Protein AF-A0A7Y6PKK1-F1 (afdb_monomer_lite)

pLDDT: mean 84.37, std 12.76, range [39.06, 96.5]

Secondary structure (DSSP, 8-state):
-------HHHHHHHHHHHHHHHHHHHHHHHH-GGGHHHHHHHHHHHHHHHHHHHHHHHHHHHHHTTTS-HHHHHHHHHHHHHHHHHHHHHHTT-GGGHHHHHHHHHHHHHHHHHHHHHTTT---------

Radius of gyration: 17.67 Å; chains: 1; bounding box: 36×36×65 Å

Foldseek 3Di:
DPPPPDALLQLLLVLLLVLQLVLLQVVLVVVDDPCSVVSSCVSNVVRSVLSSVLRSVLSVLLLVCQVPDPVVNLCVSLVSLLVSLCVVCVVVVNNVCSVVSSVSSSVSSVVSNVVSNVVVPPDDPPPPDD

Sequence (130 aa):
MRASAMDPVDIGGLLGALNMLVIAVGIGATYGGSKMAVSAAAVAAIGILPGIMAGAFVGALADALRRKPVWLRVTVLFGSALLLVLGLAAIGDMFEFAALSSIPTFVAVLALERWTRERDEVIVPLARVR

Structure (mmCIF, N/CA/C/O backbone):
data_AF-A0A7Y6PKK1-F1
#
_entry.id   AF-A0A7Y6PKK1-F1
#
loop_
_atom_site.group_PDB
_atom_site.id
_atom_site.type_symbol
_atom_site.label_atom_id
_atom_site.label_alt_id
_atom_site.label_comp_id
_atom_site.label_asym_id
_atom_site.label_entity_id
_atom_site.label_seq_id
_atom_site.pdbx_PDB_ins_code
_atom_site.Cartn_x
_atom_site.Cartn_y
_atom_site.Cartn_z
_atom_site.occupancy
_atom_site.B_iso_or_equiv
_atom_site.auth_seq_id
_atom_site.auth_comp_id
_atom_site.auth_asym_id
_atom_site.auth_atom_id
_atom_site.pdbx_PDB_model_num
ATOM 1 N N . MET A 1 1 ? -9.658 26.221 11.991 1.00 39.06 1 MET A N 1
ATOM 2 C CA . MET A 1 1 ? -10.253 25.254 11.043 1.00 39.06 1 MET A CA 1
ATOM 3 C C . MET A 1 1 ? -9.879 23.861 11.518 1.00 39.06 1 MET A C 1
ATOM 5 O O . MET A 1 1 ? -8.697 23.551 11.533 1.00 39.06 1 MET A O 1
ATOM 9 N N . ARG A 1 2 ? -10.836 23.059 12.008 1.00 39.69 2 ARG A N 1
ATOM 10 C CA . ARG A 1 2 ? -10.583 21.628 12.238 1.00 39.69 2 ARG A CA 1
ATOM 11 C C . ARG A 1 2 ? -10.392 21.025 10.852 1.00 39.69 2 ARG A C 1
ATOM 13 O O . ARG A 1 2 ? -11.324 21.105 10.059 1.00 39.69 2 ARG A O 1
ATOM 20 N N . ALA A 1 3 ? -9.196 20.532 10.534 1.00 44.16 3 ALA A N 1
ATOM 21 C CA . ALA A 1 3 ? -9.005 19.752 9.321 1.00 44.16 3 ALA A CA 1
ATOM 22 C C . ALA A 1 3 ? -10.075 18.655 9.336 1.00 44.16 3 ALA A C 1
ATOM 24 O O . ALA A 1 3 ? -10.174 17.917 10.319 1.00 44.16 3 ALA A O 1
ATOM 25 N N . SER A 1 4 ? -10.943 18.638 8.324 1.00 57.69 4 SER A N 1
ATOM 26 C CA . SER A 1 4 ? -11.911 17.565 8.129 1.00 57.69 4 SER A CA 1
ATOM 27 C C . SER A 1 4 ? -11.130 16.264 8.179 1.00 57.69 4 SER A C 1
ATOM 29 O O . SER A 1 4 ? -10.201 16.057 7.398 1.00 57.69 4 SER A O 1
ATOM 31 N N . ALA A 1 5 ? -11.415 15.460 9.193 1.00 73.12 5 ALA A N 1
ATOM 32 C CA . ALA A 1 5 ? -10.685 14.247 9.471 1.00 73.12 5 ALA A CA 1
ATOM 33 C C . ALA A 1 5 ? -10.881 13.313 8.262 1.00 73.12 5 ALA A C 1
ATOM 35 O O . ALA A 1 5 ? -11.948 12.736 8.139 1.00 73.12 5 ALA A O 1
ATOM 36 N N . MET A 1 6 ? -9.885 13.199 7.367 1.00 82.12 6 MET A N 1
ATOM 37 C CA . MET A 1 6 ? -9.971 12.363 6.148 1.00 82.12 6 MET A CA 1
ATOM 38 C C . MET A 1 6 ? -10.422 10.943 6.490 1.00 82.12 6 MET A C 1
ATOM 40 O O . MET A 1 6 ? -10.013 10.445 7.541 1.00 82.12 6 MET A O 1
ATOM 44 N N . ASP A 1 7 ? -11.223 10.289 5.656 1.00 90.62 7 ASP A N 1
ATOM 45 C CA . ASP A 1 7 ? -11.704 8.940 5.959 1.00 90.62 7 ASP A CA 1
ATOM 46 C C . ASP A 1 7 ? -10.601 7.881 5.745 1.00 90.62 7 ASP A C 1
ATOM 48 O O . ASP A 1 7 ? -9.659 8.106 4.977 1.00 90.62 7 ASP A O 1
ATOM 52 N N . PRO A 1 8 ? -10.665 6.707 6.410 1.00 88.25 8 PRO A N 1
ATOM 53 C CA . PRO A 1 8 ? -9.681 5.635 6.219 1.00 88.25 8 PRO A CA 1
ATOM 54 C C . PRO A 1 8 ? -9.543 5.182 4.762 1.00 88.25 8 PRO A C 1
ATOM 56 O O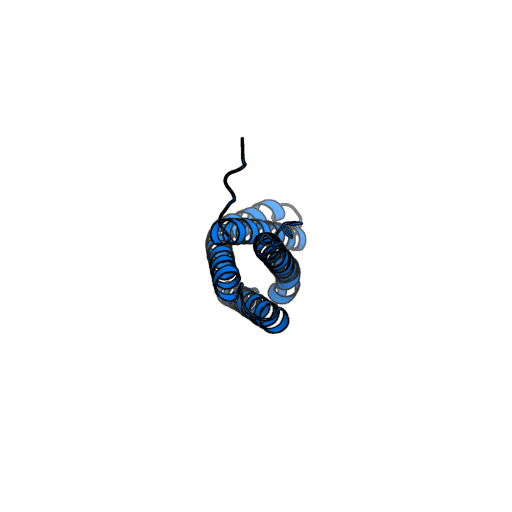 . PRO A 1 8 ? -8.455 4.799 4.334 1.00 88.25 8 PRO A O 1
ATOM 59 N N . VAL A 1 9 ? -10.633 5.257 3.996 1.00 92.38 9 VAL A N 1
ATOM 60 C CA . VAL A 1 9 ? -10.658 4.957 2.559 1.00 92.38 9 VAL A CA 1
ATOM 61 C C . VAL A 1 9 ? -9.868 6.001 1.771 1.00 92.38 9 VAL A C 1
ATOM 63 O O . VAL A 1 9 ? -9.045 5.625 0.940 1.00 92.38 9 VAL A O 1
ATOM 66 N N . ASP A 1 10 ? -10.048 7.290 2.073 1.00 92.38 10 ASP A N 1
ATOM 67 C CA . ASP A 1 10 ? -9.332 8.384 1.404 1.00 92.38 10 ASP A CA 1
ATOM 68 C C . ASP A 1 10 ? -7.829 8.302 1.667 1.00 92.38 10 ASP A C 1
ATOM 70 O O . ASP A 1 10 ? -7.016 8.437 0.751 1.00 92.38 10 ASP A O 1
ATOM 74 N N . ILE A 1 11 ? -7.446 8.025 2.916 1.00 92.31 11 ILE A N 1
ATOM 75 C CA . ILE A 1 11 ? -6.037 7.830 3.274 1.00 92.31 11 ILE A CA 1
ATOM 76 C C . ILE A 1 11 ? -5.474 6.576 2.639 1.00 92.31 11 ILE A C 1
ATOM 78 O O . ILE A 1 11 ? -4.353 6.613 2.136 1.00 92.31 11 ILE A O 1
ATOM 82 N N . GLY A 1 12 ? -6.241 5.488 2.627 1.00 91.12 12 GLY A N 1
ATOM 83 C CA . GLY A 1 12 ? -5.876 4.288 1.895 1.00 91.12 12 GLY A CA 1
ATOM 84 C C . GLY A 1 12 ? -5.579 4.612 0.432 1.00 91.12 12 GLY A C 1
ATOM 85 O O . GLY A 1 12 ? -4.508 4.271 -0.066 1.00 91.12 12 GLY A O 1
ATOM 86 N N . GLY A 1 13 ? -6.476 5.337 -0.238 1.00 91.31 13 GLY A N 1
ATOM 87 C CA . GLY A 1 13 ? -6.307 5.761 -1.627 1.00 91.31 13 GLY A CA 1
ATOM 88 C C . GLY A 1 13 ? -5.075 6.643 -1.840 1.00 91.31 13 GLY A C 1
ATOM 89 O O . GLY A 1 13 ? -4.301 6.403 -2.768 1.00 91.31 13 GLY A O 1
ATOM 90 N N . LEU A 1 14 ? -4.840 7.612 -0.950 1.00 93.19 14 LEU A N 1
ATOM 91 C CA . LEU A 1 14 ? -3.660 8.478 -0.990 1.00 93.19 14 LEU A CA 1
ATOM 92 C C . LEU A 1 14 ? -2.360 7.680 -0.822 1.00 93.19 14 LEU A C 1
ATOM 94 O O . LEU A 1 14 ? -1.419 7.861 -1.594 1.00 93.19 14 LEU A O 1
ATOM 98 N N . LEU A 1 15 ? -2.307 6.779 0.160 1.00 91.31 15 LEU A N 1
ATOM 99 C CA . LEU A 1 15 ? -1.158 5.902 0.380 1.00 91.31 15 LEU A CA 1
ATOM 100 C C . LEU A 1 15 ? -0.936 4.965 -0.812 1.00 91.31 15 LEU A C 1
ATOM 102 O O . LEU A 1 15 ? 0.208 4.739 -1.194 1.00 91.31 15 LEU A O 1
ATOM 106 N N . GLY A 1 16 ? -2.009 4.484 -1.441 1.00 90.50 16 GLY A N 1
ATOM 107 C CA . GLY A 1 16 ? -1.951 3.710 -2.679 1.00 90.50 16 GLY A CA 1
ATOM 108 C C . GLY A 1 16 ? -1.346 4.494 -3.846 1.00 90.50 16 GLY A C 1
ATOM 109 O O . GLY A 1 16 ? -0.448 3.994 -4.526 1.00 90.50 16 GLY A O 1
ATOM 110 N N . ALA A 1 17 ? -1.765 5.748 -4.040 1.00 91.56 17 ALA A N 1
ATOM 111 C CA . ALA A 1 17 ? -1.192 6.633 -5.055 1.00 91.56 17 ALA A CA 1
ATOM 112 C C . ALA A 1 17 ? 0.301 6.903 -4.809 1.00 91.56 17 ALA A C 1
ATOM 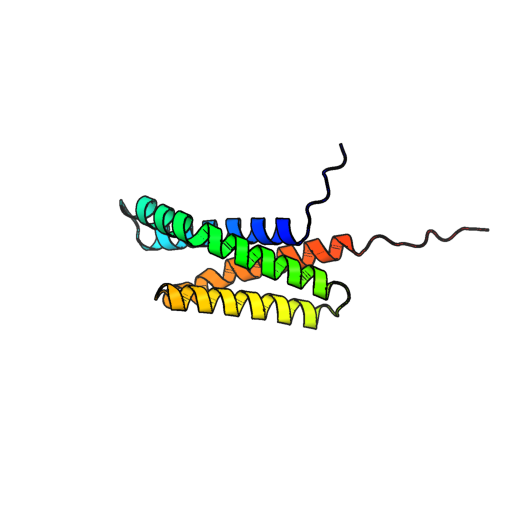114 O O . ALA A 1 17 ? 1.116 6.795 -5.727 1.00 91.56 17 ALA A O 1
ATOM 115 N N . LEU A 1 18 ? 0.669 7.218 -3.562 1.00 91.62 18 LEU A N 1
ATOM 116 C CA . LEU A 1 18 ? 2.060 7.458 -3.173 1.00 91.62 18 LEU A CA 1
ATOM 117 C C . LEU A 1 18 ? 2.921 6.204 -3.355 1.00 91.62 18 LEU A C 1
ATOM 119 O O . LEU A 1 18 ? 4.027 6.295 -3.884 1.00 91.62 18 LEU A O 1
ATOM 123 N N . ASN A 1 19 ? 2.405 5.033 -2.978 1.00 91.38 19 ASN A N 1
ATOM 124 C CA . ASN A 1 19 ? 3.082 3.755 -3.176 1.00 91.38 19 ASN A CA 1
ATOM 125 C C . ASN A 1 19 ? 3.373 3.499 -4.663 1.00 91.38 19 ASN A C 1
ATOM 127 O O . ASN A 1 19 ? 4.499 3.166 -5.026 1.00 91.38 19 ASN A O 1
ATOM 131 N N . MET A 1 20 ? 2.393 3.740 -5.538 1.00 89.69 20 MET A N 1
ATOM 132 C CA . MET A 1 20 ? 2.588 3.604 -6.983 1.00 89.69 20 MET A CA 1
ATOM 133 C C . MET A 1 20 ? 3.603 4.587 -7.549 1.00 89.69 20 MET A C 1
ATOM 135 O O . MET A 1 20 ? 4.370 4.219 -8.435 1.00 89.69 20 MET A O 1
ATOM 139 N N . LEU A 1 21 ? 3.645 5.814 -7.031 1.00 88.81 21 LEU A N 1
ATOM 140 C CA . LEU A 1 21 ? 4.652 6.792 -7.431 1.00 88.81 21 LEU A CA 1
ATOM 141 C C . LEU A 1 21 ? 6.065 6.315 -7.062 1.00 88.81 21 LEU A C 1
ATOM 143 O O . LEU A 1 21 ? 6.970 6.386 -7.892 1.00 88.81 21 LEU A O 1
ATOM 147 N N . VAL A 1 22 ? 6.246 5.767 -5.857 1.00 89.38 22 VAL A N 1
ATOM 148 C CA . VAL A 1 22 ? 7.528 5.188 -5.421 1.00 89.38 22 VAL A CA 1
ATOM 149 C C . VAL A 1 22 ? 7.934 4.014 -6.316 1.00 89.38 22 VAL A C 1
ATOM 151 O O . VAL A 1 22 ? 9.079 3.963 -6.767 1.00 89.38 22 VAL A O 1
ATOM 154 N N . ILE A 1 23 ? 7.002 3.108 -6.629 1.00 87.88 23 ILE A N 1
ATOM 155 C CA . ILE A 1 23 ? 7.251 1.968 -7.524 1.00 87.88 23 ILE A CA 1
ATOM 156 C C . ILE A 1 23 ? 7.631 2.453 -8.931 1.00 87.88 23 ILE A C 1
ATOM 158 O O . ILE A 1 23 ? 8.634 2.005 -9.482 1.00 87.88 23 ILE A O 1
ATOM 162 N N . ALA A 1 24 ? 6.885 3.406 -9.495 1.00 86.62 24 ALA A N 1
ATOM 163 C CA . ALA A 1 24 ? 7.147 3.952 -10.825 1.00 86.62 24 ALA A CA 1
ATOM 164 C C . ALA A 1 24 ? 8.535 4.605 -10.922 1.00 86.62 24 ALA A C 1
ATOM 166 O O . ALA A 1 24 ? 9.256 4.386 -11.899 1.00 86.62 24 ALA A O 1
ATOM 167 N N . VAL A 1 25 ? 8.936 5.363 -9.896 1.00 86.38 25 VAL A N 1
ATOM 168 C CA . VAL A 1 25 ? 10.277 5.960 -9.808 1.00 86.38 25 VAL A CA 1
ATOM 169 C C . VAL A 1 25 ? 11.353 4.880 -9.693 1.00 86.38 25 VAL A C 1
ATOM 171 O O . VAL A 1 25 ? 12.360 4.963 -10.395 1.00 86.38 25 VAL A O 1
ATOM 174 N N . GLY A 1 26 ? 11.140 3.853 -8.864 1.00 85.50 26 GLY A N 1
ATOM 175 C CA . GLY A 1 26 ? 12.072 2.733 -8.709 1.00 85.50 26 GLY A CA 1
ATOM 176 C C . GLY A 1 26 ? 12.293 1.969 -10.017 1.00 85.50 26 GLY A C 1
ATOM 177 O O . GLY A 1 26 ? 13.435 1.767 -10.435 1.00 85.50 26 GLY A O 1
ATOM 178 N N . ILE A 1 27 ? 11.210 1.623 -10.717 1.00 83.12 27 ILE A N 1
ATOM 179 C CA . ILE A 1 27 ? 11.274 0.972 -12.032 1.00 83.12 27 ILE A CA 1
ATOM 180 C C . ILE A 1 27 ? 11.993 1.885 -13.034 1.00 83.12 27 ILE A C 1
ATOM 182 O O . ILE A 1 27 ? 12.939 1.453 -13.690 1.00 83.12 27 ILE A O 1
ATOM 186 N N . GLY A 1 28 ? 11.616 3.166 -13.111 1.00 83.00 28 GLY A N 1
ATOM 187 C CA . GLY A 1 28 ? 12.262 4.135 -14.000 1.00 83.00 28 GLY A CA 1
ATOM 188 C C . GLY A 1 28 ? 13.770 4.259 -13.761 1.00 83.00 28 GLY A C 1
ATOM 189 O O . GLY A 1 28 ? 14.544 4.265 -14.721 1.00 83.00 28 GLY A O 1
ATOM 190 N N . ALA A 1 29 ? 14.197 4.303 -12.496 1.00 83.75 29 ALA A N 1
ATOM 191 C CA . ALA A 1 29 ? 15.608 4.348 -12.119 1.00 83.75 29 ALA A CA 1
ATOM 192 C C . ALA A 1 29 ? 16.368 3.074 -12.529 1.00 83.75 29 ALA A C 1
ATOM 194 O O . ALA A 1 29 ? 17.534 3.160 -12.908 1.00 83.75 29 ALA A O 1
ATOM 195 N N . THR A 1 30 ? 15.702 1.915 -12.511 1.00 83.38 30 THR A N 1
ATOM 196 C CA . THR A 1 30 ? 16.304 0.625 -12.889 1.00 83.38 30 THR A CA 1
ATOM 197 C C . THR A 1 30 ? 16.637 0.563 -14.384 1.00 83.38 30 THR A C 1
ATOM 199 O O . THR A 1 30 ? 17.651 -0.014 -14.768 1.00 83.38 30 THR A O 1
ATOM 202 N N . TYR A 1 31 ? 15.824 1.192 -15.239 1.00 80.19 31 TYR A N 1
ATOM 203 C CA . TYR A 1 31 ? 16.051 1.199 -16.690 1.00 80.19 31 TYR A CA 1
ATOM 204 C C . TYR A 1 31 ? 17.040 2.274 -17.173 1.00 80.19 31 TYR A C 1
ATOM 206 O O . TYR A 1 31 ? 17.607 2.121 -18.254 1.00 80.19 31 TYR A O 1
ATOM 214 N N . GLY A 1 32 ? 17.274 3.332 -16.388 1.00 72.62 32 GLY A N 1
ATOM 215 C CA . GLY A 1 32 ? 18.284 4.363 -16.655 1.00 72.62 32 GLY A CA 1
ATOM 216 C C . GLY A 1 32 ? 18.093 5.206 -17.935 1.00 72.62 32 GLY A C 1
ATOM 217 O O . GLY A 1 32 ? 17.299 4.916 -18.832 1.00 72.62 32 GLY A O 1
ATOM 218 N N . GLY A 1 33 ? 18.858 6.299 -18.025 1.00 73.62 33 GLY A N 1
ATOM 219 C CA . GLY A 1 33 ? 19.014 7.107 -19.244 1.00 73.62 33 GLY A CA 1
ATOM 220 C C . GLY A 1 33 ? 17.747 7.817 -19.747 1.00 73.62 33 GLY A C 1
ATOM 221 O O . GLY A 1 33 ? 16.854 8.175 -18.982 1.00 73.62 33 GLY A O 1
ATOM 222 N N . SER A 1 34 ? 17.664 8.024 -21.067 1.00 65.44 34 SER A N 1
ATOM 223 C CA . SER A 1 34 ? 16.558 8.732 -21.742 1.00 65.44 34 SER A CA 1
ATOM 224 C C . SER A 1 34 ? 15.195 8.038 -21.619 1.00 65.44 34 SER A C 1
ATOM 226 O O . SER A 1 34 ? 14.166 8.651 -21.900 1.00 65.44 34 SER A O 1
ATOM 228 N N . LYS A 1 35 ? 15.172 6.774 -21.177 1.00 67.94 35 LYS A N 1
ATOM 229 C CA . LYS A 1 35 ? 13.949 5.989 -20.976 1.00 67.94 35 LYS A CA 1
ATOM 230 C C . LYS A 1 35 ? 13.374 6.124 -19.566 1.00 67.94 35 LYS A C 1
ATOM 232 O O . LYS A 1 35 ? 12.207 5.801 -19.383 1.00 67.94 35 LYS A O 1
ATOM 237 N N . MET A 1 36 ? 14.126 6.657 -18.597 1.00 73.06 36 MET A N 1
ATOM 238 C CA . MET A 1 36 ? 13.673 6.794 -17.206 1.00 73.06 36 MET A CA 1
ATOM 239 C C . MET A 1 36 ? 12.351 7.565 -17.095 1.00 73.06 36 MET A C 1
ATOM 241 O O . MET A 1 36 ? 11.404 7.081 -16.478 1.00 73.06 36 MET A O 1
ATOM 245 N N . ALA A 1 37 ? 12.269 8.745 -17.719 1.00 72.00 37 ALA A N 1
ATOM 246 C CA . ALA A 1 37 ? 11.079 9.593 -17.648 1.00 72.00 37 ALA A CA 1
ATOM 247 C C . ALA A 1 37 ? 9.870 8.961 -18.355 1.00 72.00 37 ALA A C 1
ATOM 249 O O . ALA A 1 37 ? 8.756 9.023 -17.844 1.00 72.00 37 ALA A O 1
ATOM 250 N N . VAL A 1 38 ? 10.098 8.315 -19.502 1.00 72.94 38 VAL A N 1
ATOM 251 C CA . VAL A 1 38 ? 9.040 7.672 -20.295 1.00 72.94 38 VAL A CA 1
ATOM 252 C C . VAL A 1 38 ? 8.489 6.445 -19.567 1.00 72.94 38 VAL A C 1
ATOM 254 O O . VAL A 1 38 ? 7.274 6.308 -19.440 1.00 72.94 38 VAL A O 1
ATOM 257 N N . SER A 1 39 ? 9.363 5.593 -19.027 1.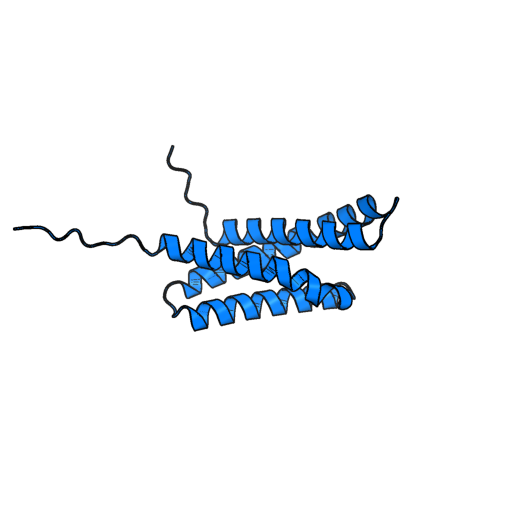00 73.12 39 SER A N 1
ATOM 258 C CA . SER A 1 39 ? 8.965 4.397 -18.281 1.00 73.12 39 SER A CA 1
ATOM 259 C C . SER A 1 39 ? 8.267 4.751 -16.967 1.00 73.12 39 SER A C 1
ATOM 261 O O . SER A 1 39 ? 7.214 4.191 -16.675 1.00 73.12 39 SER A O 1
ATOM 263 N N . ALA A 1 40 ? 8.785 5.718 -16.201 1.00 75.12 40 ALA A N 1
ATOM 264 C CA . ALA A 1 40 ? 8.141 6.156 -14.962 1.00 75.12 40 ALA A CA 1
ATOM 265 C C . ALA A 1 40 ? 6.762 6.785 -15.224 1.00 75.12 40 ALA A C 1
ATOM 267 O O . ALA A 1 40 ? 5.805 6.472 -14.519 1.00 75.12 40 ALA A O 1
ATOM 268 N N . ALA A 1 41 ? 6.634 7.627 -16.257 1.00 74.88 41 ALA A N 1
ATOM 269 C CA . ALA A 1 41 ? 5.358 8.240 -16.619 1.00 74.88 41 ALA A CA 1
ATOM 270 C C . ALA A 1 41 ? 4.330 7.206 -17.099 1.00 74.88 41 ALA A C 1
ATOM 272 O O . ALA A 1 41 ? 3.169 7.289 -16.709 1.00 74.88 41 ALA A O 1
ATOM 273 N N . ALA A 1 42 ? 4.746 6.216 -17.894 1.00 76.62 42 ALA A N 1
ATOM 274 C CA . ALA A 1 42 ? 3.862 5.146 -18.355 1.00 76.62 42 ALA A CA 1
ATOM 275 C C . ALA A 1 42 ? 3.365 4.275 -17.188 1.00 76.62 42 ALA A C 1
ATOM 277 O O . ALA A 1 42 ? 2.162 4.041 -17.063 1.00 76.62 42 ALA A O 1
ATOM 278 N N . VAL A 1 43 ? 4.270 3.860 -16.294 1.00 76.50 43 VAL A N 1
ATOM 279 C CA . VAL A 1 43 ? 3.920 3.070 -15.101 1.00 76.50 43 VAL A CA 1
ATOM 280 C C . VAL A 1 43 ? 3.024 3.870 -14.157 1.00 76.50 43 VAL A C 1
ATOM 282 O O . VAL A 1 43 ? 2.049 3.331 -13.644 1.00 76.50 43 VAL A O 1
ATOM 285 N N . ALA A 1 44 ? 3.296 5.161 -13.956 1.00 77.75 44 ALA A N 1
ATOM 286 C CA . ALA A 1 44 ? 2.447 6.023 -13.142 1.00 77.75 44 ALA A CA 1
ATOM 287 C C . ALA A 1 44 ? 1.057 6.216 -13.773 1.00 77.75 44 ALA A C 1
ATOM 289 O O . ALA A 1 44 ? 0.050 6.018 -13.100 1.00 77.75 44 ALA A O 1
ATOM 290 N N . ALA A 1 45 ? 0.974 6.546 -15.062 1.00 78.62 45 ALA A N 1
ATOM 291 C CA . ALA A 1 45 ? -0.301 6.808 -15.730 1.00 78.62 45 ALA A CA 1
ATOM 292 C C . ALA A 1 45 ? -1.234 5.588 -15.710 1.00 78.62 45 ALA A C 1
ATOM 294 O O . ALA A 1 45 ? -2.436 5.733 -15.498 1.00 78.62 45 ALA A O 1
ATOM 295 N N . ILE A 1 46 ? -0.675 4.391 -15.896 1.00 80.75 46 ILE A N 1
ATOM 296 C CA . ILE A 1 46 ? -1.444 3.142 -15.919 1.00 80.75 46 ILE A CA 1
ATOM 297 C C . ILE A 1 46 ? -1.679 2.621 -14.496 1.00 80.75 46 ILE A C 1
ATOM 299 O O . ILE A 1 46 ? -2.751 2.106 -14.188 1.00 80.75 46 ILE A O 1
ATOM 303 N N . GLY A 1 47 ? -0.688 2.761 -13.619 1.00 82.50 47 GLY A N 1
ATOM 304 C CA . GLY A 1 47 ? -0.673 2.133 -12.305 1.00 82.50 47 GLY A CA 1
ATOM 305 C C . GLY A 1 47 ? -1.284 2.965 -11.176 1.00 82.50 47 GLY A C 1
ATOM 306 O O . GLY A 1 47 ? -1.718 2.378 -10.187 1.00 82.50 47 GLY A O 1
ATOM 307 N N . ILE A 1 48 ? -1.385 4.296 -11.302 1.00 88.06 48 ILE A N 1
ATOM 308 C CA . ILE A 1 48 ? -1.947 5.159 -10.245 1.00 88.06 48 ILE A CA 1
ATOM 309 C C . ILE A 1 48 ? -3.386 4.766 -9.910 1.00 88.06 48 ILE A C 1
ATOM 311 O O . ILE A 1 48 ? -3.702 4.619 -8.734 1.00 88.06 48 ILE A O 1
ATOM 315 N N . LEU A 1 49 ? -4.256 4.577 -10.908 1.00 89.31 49 LEU A N 1
ATOM 316 C CA . LEU A 1 49 ? -5.664 4.264 -10.649 1.00 89.31 49 LEU A CA 1
ATOM 317 C C . LEU A 1 49 ? -5.837 2.894 -9.957 1.00 89.31 49 LEU A C 1
ATOM 319 O O . LEU A 1 49 ? -6.465 2.864 -8.895 1.00 89.31 49 LEU A O 1
ATOM 323 N N . PRO A 1 50 ? -5.240 1.787 -10.450 1.00 86.62 50 PRO A N 1
ATOM 324 C CA . PRO A 1 50 ? -5.203 0.523 -9.715 1.00 86.62 50 PRO A CA 1
ATOM 325 C C . PRO A 1 50 ? -4.621 0.666 -8.305 1.00 86.62 50 PRO A C 1
ATOM 327 O O . PRO A 1 50 ? -5.162 0.092 -7.362 1.00 86.62 50 PRO A O 1
ATOM 330 N N . GLY A 1 51 ? -3.564 1.466 -8.139 1.00 89.62 51 GLY A N 1
ATOM 331 C CA . GLY A 1 51 ? -2.952 1.738 -6.840 1.00 89.62 51 GLY A CA 1
ATOM 332 C C . GLY A 1 51 ? -3.877 2.452 -5.866 1.00 89.62 51 GLY A C 1
ATOM 333 O O . GLY A 1 51 ? -3.970 2.049 -4.709 1.00 89.62 51 GLY A O 1
ATOM 334 N N . ILE A 1 52 ? -4.600 3.473 -6.330 1.00 92.75 52 ILE A N 1
ATOM 335 C CA . ILE A 1 52 ? -5.615 4.179 -5.539 1.00 92.75 52 ILE A CA 1
ATOM 336 C C . ILE A 1 52 ? -6.716 3.207 -5.123 1.00 92.75 52 ILE A C 1
ATOM 338 O O . ILE A 1 52 ? -7.075 3.170 -3.950 1.00 92.75 52 ILE A O 1
ATOM 342 N N . MET A 1 53 ? -7.235 2.398 -6.051 1.00 92.38 53 MET A N 1
ATOM 343 C CA . MET A 1 53 ? -8.296 1.433 -5.749 1.00 92.38 53 MET A CA 1
ATOM 344 C C . MET A 1 53 ? -7.833 0.371 -4.744 1.00 92.38 53 MET A C 1
ATOM 346 O O . MET A 1 53 ? -8.543 0.084 -3.781 1.00 92.38 53 MET A O 1
ATOM 350 N N . ALA A 1 54 ? -6.627 -0.170 -4.931 1.00 91.38 54 ALA A N 1
ATOM 351 C CA . ALA A 1 54 ? -6.001 -1.110 -4.007 1.00 91.38 54 ALA A CA 1
ATOM 352 C C . ALA A 1 54 ? -5.815 -0.485 -2.617 1.00 91.38 54 ALA A C 1
ATOM 354 O O . ALA A 1 54 ? -6.199 -1.077 -1.608 1.00 91.38 54 ALA A O 1
ATOM 355 N N . GLY A 1 55 ? -5.288 0.737 -2.561 1.00 93.00 55 GLY A N 1
ATOM 356 C CA . GLY A 1 55 ? -5.101 1.479 -1.321 1.00 93.00 55 GLY A CA 1
ATOM 357 C C . GLY A 1 55 ? -6.420 1.763 -0.602 1.00 93.00 55 GLY A C 1
ATOM 358 O O . GLY A 1 55 ? -6.534 1.505 0.594 1.00 93.00 55 GLY A O 1
ATOM 359 N N . ALA A 1 56 ? -7.439 2.228 -1.325 1.00 94.25 56 ALA A N 1
ATOM 360 C CA . ALA A 1 56 ? -8.775 2.488 -0.793 1.00 94.25 56 ALA A CA 1
ATOM 361 C C . ALA A 1 56 ? -9.422 1.213 -0.227 1.00 94.25 56 ALA A C 1
ATOM 363 O O . ALA A 1 56 ? -10.011 1.245 0.854 1.00 94.25 56 ALA A O 1
ATOM 364 N N . PHE A 1 57 ? -9.254 0.078 -0.910 1.00 94.75 57 PHE A N 1
ATOM 365 C CA . PHE A 1 57 ? -9.707 -1.227 -0.431 1.00 94.75 57 PHE A CA 1
ATOM 366 C C . PHE A 1 57 ? -9.009 -1.640 0.873 1.00 94.75 57 PHE A C 1
ATOM 368 O O . PHE A 1 57 ? -9.677 -2.029 1.832 1.00 94.75 57 PHE A O 1
ATOM 375 N N . VAL A 1 58 ? -7.682 -1.502 0.953 1.00 93.62 58 VAL A N 1
ATOM 376 C CA . VAL A 1 58 ? -6.931 -1.772 2.193 1.00 93.62 58 VAL A CA 1
ATOM 377 C C . VAL A 1 58 ? -7.346 -0.795 3.307 1.00 93.62 58 VAL A C 1
ATOM 379 O O . VAL A 1 58 ? -7.476 -1.204 4.459 1.00 93.62 58 VAL A O 1
ATOM 382 N N . GLY A 1 59 ? -7.641 0.463 2.969 1.00 93.06 59 GLY A N 1
ATOM 383 C CA . GLY A 1 59 ? -8.239 1.465 3.861 1.00 93.06 59 GLY A CA 1
ATOM 384 C C . GLY A 1 59 ? -9.577 1.021 4.451 1.00 93.06 59 GLY A C 1
ATOM 385 O O . GLY A 1 59 ? -9.762 1.046 5.669 1.00 93.06 59 GLY A O 1
ATOM 386 N N . ALA A 1 60 ? -10.484 0.542 3.599 1.00 94.56 60 ALA A N 1
ATOM 387 C CA . ALA A 1 60 ? -11.775 0.000 4.016 1.00 94.56 60 ALA A CA 1
ATOM 388 C C . ALA A 1 60 ? -11.616 -1.244 4.908 1.00 94.56 60 ALA A C 1
ATOM 390 O O . ALA A 1 60 ? -12.309 -1.379 5.918 1.00 94.56 60 ALA A O 1
ATOM 391 N N . LEU A 1 61 ? -10.667 -2.132 4.588 1.00 93.50 61 LEU A N 1
ATOM 392 C CA . LEU A 1 61 ? -10.338 -3.281 5.437 1.00 93.50 61 LEU A CA 1
ATOM 393 C C . LEU A 1 61 ? -9.788 -2.852 6.801 1.00 93.50 61 LEU A C 1
ATOM 395 O O . LEU A 1 61 ? -10.156 -3.440 7.819 1.00 93.50 61 LEU A O 1
ATOM 399 N N . ALA A 1 62 ? -8.924 -1.836 6.843 1.00 92.38 62 ALA A N 1
ATOM 400 C CA . ALA A 1 62 ? -8.356 -1.335 8.091 1.00 92.38 62 ALA A CA 1
ATOM 401 C C . ALA A 1 62 ? -9.450 -0.799 9.025 1.00 92.38 62 ALA A C 1
ATOM 403 O O . ALA A 1 62 ? -9.419 -1.099 10.224 1.00 92.38 62 ALA A O 1
ATOM 404 N N . ASP A 1 63 ? -10.435 -0.082 8.477 1.00 92.88 63 ASP A N 1
ATOM 405 C CA . ASP A 1 63 ? -11.600 0.404 9.223 1.00 92.88 63 ASP A CA 1
ATOM 406 C C . ASP A 1 63 ? -12.516 -0.742 9.687 1.00 92.88 63 ASP A C 1
ATOM 408 O O . ASP A 1 63 ? -12.861 -0.837 10.869 1.00 92.88 63 ASP A O 1
ATOM 412 N N . ALA A 1 64 ? -12.822 -1.700 8.805 1.00 93.19 64 ALA A N 1
ATOM 413 C CA . ALA A 1 64 ? -13.633 -2.871 9.152 1.00 93.19 64 ALA A CA 1
ATOM 414 C C . ALA A 1 64 ? -13.001 -3.721 10.275 1.00 93.19 64 ALA A C 1
ATOM 416 O O . ALA A 1 64 ? -13.698 -4.317 11.103 1.00 93.19 64 ALA A O 1
ATOM 417 N N . LEU A 1 65 ? -11.668 -3.765 10.332 1.00 92.69 65 LEU A N 1
ATOM 418 C CA . LEU A 1 65 ? -10.903 -4.516 11.325 1.00 92.69 65 LEU A CA 1
ATOM 419 C C . LEU A 1 65 ? -10.519 -3.693 12.559 1.00 92.69 65 LEU A C 1
ATOM 421 O O . LEU A 1 65 ? -9.791 -4.207 13.408 1.00 92.69 65 LEU A O 1
ATOM 425 N N . ARG A 1 66 ? -10.994 -2.453 12.706 1.00 88.81 66 ARG A N 1
ATOM 426 C CA . ARG A 1 66 ? -10.526 -1.532 13.759 1.00 88.81 66 ARG A CA 1
ATOM 427 C C . ARG A 1 66 ? -10.597 -2.098 15.187 1.00 88.81 66 ARG A C 1
ATOM 429 O O . ARG A 1 66 ? -9.688 -1.905 15.979 1.00 88.81 66 ARG A O 1
ATOM 436 N N . ARG A 1 67 ? -11.632 -2.893 15.500 1.00 89.06 67 ARG A N 1
ATOM 437 C CA . ARG A 1 67 ? -11.851 -3.504 16.833 1.00 89.06 67 ARG A CA 1
ATOM 438 C C . ARG A 1 67 ? -11.172 -4.865 17.024 1.00 89.06 67 ARG A C 1
ATOM 440 O O . ARG A 1 67 ? -11.414 -5.538 18.025 1.00 89.06 67 ARG A O 1
ATOM 447 N N . LYS A 1 68 ? -10.421 -5.343 16.033 1.00 93.69 68 LYS A N 1
ATOM 448 C CA . LYS A 1 68 ? -9.782 -6.664 16.060 1.00 93.69 68 LYS A CA 1
ATOM 449 C C . LYS A 1 68 ? -8.400 -6.579 16.717 1.00 93.69 68 LYS A C 1
ATOM 451 O O . LYS A 1 68 ? -7.800 -5.507 16.741 1.00 93.69 68 LYS A O 1
ATOM 456 N N . PRO A 1 69 ? -7.872 -7.694 17.256 1.00 92.94 69 PRO A N 1
ATOM 457 C CA . PRO A 1 69 ? -6.534 -7.697 17.833 1.00 92.94 69 PRO A CA 1
ATOM 458 C C . PRO A 1 69 ? -5.479 -7.348 16.775 1.00 92.94 69 PRO A C 1
ATOM 460 O O . PRO A 1 69 ? -5.605 -7.725 15.608 1.00 92.94 69 PRO A O 1
ATOM 463 N N . VAL A 1 70 ? -4.416 -6.664 17.211 1.00 90.94 70 VAL A N 1
ATOM 464 C CA . VAL A 1 70 ? -3.370 -6.102 16.337 1.00 90.94 70 VAL A CA 1
ATOM 465 C C . VAL A 1 70 ? -2.772 -7.157 15.408 1.00 90.94 70 VAL A C 1
ATOM 467 O O . VAL A 1 70 ? -2.645 -6.910 14.214 1.00 90.94 70 VAL A O 1
ATOM 470 N N . TRP A 1 71 ? -2.474 -8.356 15.920 1.00 94.06 71 TRP A N 1
ATOM 471 C CA . TRP A 1 71 ? -1.881 -9.431 15.118 1.00 94.06 71 TRP A CA 1
ATOM 472 C C . TRP A 1 71 ? -2.769 -9.833 13.933 1.00 94.06 71 TRP A C 1
ATOM 474 O O . TRP A 1 71 ? -2.273 -9.988 12.818 1.00 94.06 71 TRP A O 1
ATOM 484 N N . LEU A 1 72 ? -4.086 -9.947 14.145 1.00 94.31 72 LEU A N 1
ATOM 485 C CA . LEU A 1 72 ? -5.033 -10.330 13.100 1.00 94.31 72 LEU A CA 1
ATOM 486 C C . LEU A 1 72 ? -5.143 -9.213 12.067 1.00 94.31 72 LEU A C 1
ATOM 488 O O . LEU A 1 72 ? -5.139 -9.473 10.868 1.00 94.31 72 LEU A O 1
ATOM 492 N N . ARG A 1 73 ? -5.201 -7.965 12.536 1.00 93.88 73 ARG A N 1
ATOM 493 C CA . ARG A 1 73 ? -5.317 -6.801 11.663 1.00 93.88 73 ARG A CA 1
ATOM 494 C C . ARG A 1 73 ? -4.089 -6.640 10.775 1.00 93.88 73 ARG A C 1
ATOM 496 O O . ARG A 1 73 ? -4.236 -6.564 9.562 1.00 93.88 73 ARG A O 1
ATOM 503 N N . VAL A 1 74 ? -2.893 -6.683 11.360 1.00 93.50 74 VAL A N 1
ATOM 504 C CA . VAL A 1 74 ? -1.625 -6.642 10.619 1.00 93.50 74 VAL A CA 1
ATOM 505 C C . VAL A 1 74 ? -1.562 -7.791 9.615 1.00 93.50 74 VAL A C 1
ATOM 507 O O . VAL A 1 74 ? -1.297 -7.542 8.447 1.00 93.50 74 VAL A O 1
ATOM 510 N N . THR A 1 75 ? -1.888 -9.022 10.021 1.00 96.25 75 THR A N 1
ATOM 511 C CA . THR A 1 75 ? -1.845 -10.188 9.120 1.00 96.25 75 THR A CA 1
ATOM 512 C C . THR A 1 75 ? -2.782 -10.024 7.923 1.00 96.25 75 THR A C 1
ATOM 514 O O . THR A 1 75 ? -2.376 -10.280 6.791 1.00 96.25 75 THR A O 1
ATOM 517 N N . VAL A 1 76 ? -4.019 -9.563 8.138 1.00 96.50 76 VAL A N 1
ATOM 518 C CA . VAL A 1 76 ? -4.989 -9.375 7.048 1.00 96.50 76 VAL A CA 1
ATOM 519 C C . VAL A 1 76 ? -4.591 -8.213 6.137 1.00 96.50 76 VAL A C 1
ATOM 521 O O . VAL A 1 76 ? -4.673 -8.347 4.915 1.00 96.50 76 VAL A O 1
ATOM 524 N N . LEU A 1 77 ? -4.128 -7.090 6.691 1.00 94.69 77 LEU A N 1
ATOM 525 C CA . LEU A 1 77 ? -3.704 -5.939 5.888 1.00 94.69 77 LEU A CA 1
ATOM 526 C C . LEU A 1 77 ? -2.441 -6.248 5.075 1.00 94.69 77 LEU A C 1
ATOM 528 O O . LEU A 1 77 ? -2.406 -5.970 3.881 1.00 94.69 77 LEU A O 1
ATOM 532 N N . PHE A 1 78 ? -1.436 -6.884 5.680 1.00 95.81 78 PHE A N 1
ATOM 533 C CA . PHE A 1 78 ? -0.235 -7.315 4.962 1.00 95.81 78 PHE A CA 1
ATOM 534 C C . PHE A 1 78 ? -0.556 -8.375 3.912 1.00 95.81 78 PHE A C 1
ATOM 536 O O . PHE A 1 78 ? -0.091 -8.266 2.782 1.00 95.81 78 PHE A O 1
ATOM 543 N N . GLY A 1 79 ? -1.361 -9.382 4.264 1.00 96.50 79 GLY A N 1
ATOM 544 C CA . GLY A 1 79 ? -1.741 -10.453 3.347 1.00 96.50 79 GLY A CA 1
ATOM 545 C C . GLY A 1 79 ? -2.510 -9.927 2.137 1.00 96.50 79 GLY A C 1
ATOM 546 O O . GLY A 1 79 ? -2.165 -10.253 1.005 1.00 96.50 79 GLY A O 1
ATOM 547 N N . SER A 1 80 ? -3.505 -9.063 2.355 1.00 94.94 80 SER A N 1
ATOM 548 C CA . SER A 1 80 ? -4.261 -8.437 1.261 1.00 94.94 80 SER A CA 1
ATOM 549 C C . SER A 1 80 ? -3.382 -7.537 0.393 1.00 94.94 80 SER A C 1
ATOM 551 O O . SER A 1 80 ? -3.426 -7.651 -0.829 1.00 94.94 80 SER A O 1
ATOM 553 N N . ALA A 1 81 ? -2.528 -6.707 0.994 1.00 93.38 81 ALA A N 1
ATOM 554 C CA . ALA A 1 81 ? -1.616 -5.853 0.244 1.00 93.38 81 ALA A CA 1
ATOM 555 C C . ALA A 1 81 ? -0.591 -6.663 -0.573 1.00 93.38 81 ALA A C 1
ATOM 557 O O . ALA A 1 81 ? -0.341 -6.340 -1.732 1.00 93.38 81 ALA A O 1
ATOM 558 N N . LEU A 1 82 ? -0.055 -7.753 -0.016 1.00 94.88 82 LEU A N 1
ATOM 559 C CA . LEU A 1 82 ? 0.850 -8.657 -0.727 1.00 94.88 82 LEU A CA 1
ATOM 560 C C . LEU A 1 82 ? 0.152 -9.343 -1.907 1.00 94.88 82 LEU A C 1
ATOM 562 O O . LEU A 1 82 ? 0.708 -9.379 -3.001 1.00 94.88 82 LEU A O 1
ATOM 566 N N . LEU A 1 83 ? -1.070 -9.848 -1.714 1.00 95.56 83 LEU A N 1
ATOM 567 C CA . LEU A 1 83 ? -1.856 -10.446 -2.799 1.00 95.56 83 LEU A CA 1
ATOM 568 C C . LEU A 1 83 ? -2.129 -9.442 -3.924 1.00 95.56 83 LEU A C 1
ATOM 570 O O . LEU A 1 83 ? -2.061 -9.815 -5.092 1.00 95.56 83 LEU A O 1
ATOM 574 N N . LEU A 1 84 ? -2.387 -8.173 -3.592 1.00 91.62 84 LEU A N 1
ATOM 575 C CA . LEU A 1 84 ? -2.566 -7.112 -4.585 1.00 91.62 84 LEU A CA 1
ATOM 576 C C . LEU A 1 84 ? -1.271 -6.825 -5.351 1.00 91.62 84 LEU A C 1
ATOM 578 O O . LEU A 1 84 ? -1.311 -6.732 -6.575 1.00 91.62 84 LEU A O 1
ATOM 582 N N . VAL A 1 85 ? -0.124 -6.744 -4.667 1.00 91.44 85 VAL A N 1
ATOM 583 C CA . VAL A 1 85 ? 1.186 -6.571 -5.324 1.00 91.44 85 VAL A CA 1
ATOM 584 C C . VAL A 1 85 ? 1.485 -7.740 -6.259 1.00 91.44 85 VAL A C 1
ATOM 586 O O . VAL A 1 85 ? 1.854 -7.515 -7.408 1.00 91.44 85 VAL A O 1
ATOM 589 N N . LEU A 1 86 ? 1.286 -8.979 -5.802 1.00 93.81 86 LEU A N 1
ATOM 590 C CA . LEU A 1 86 ? 1.504 -10.173 -6.620 1.00 93.81 86 LEU A CA 1
ATOM 591 C C . LEU A 1 86 ? 0.537 -10.239 -7.806 1.00 93.81 86 LEU A C 1
ATOM 593 O O . LEU A 1 86 ? 0.954 -10.584 -8.906 1.00 93.81 86 LEU A O 1
ATOM 597 N N . GLY A 1 87 ? -0.731 -9.874 -7.609 1.00 90.75 87 GLY A N 1
ATOM 598 C CA . GLY A 1 87 ? -1.725 -9.816 -8.680 1.00 90.75 87 GLY A CA 1
ATOM 599 C C . GLY A 1 87 ? -1.383 -8.767 -9.739 1.00 90.75 87 GLY A C 1
ATOM 600 O O . GLY A 1 87 ? -1.439 -9.063 -10.930 1.00 90.75 87 GLY A O 1
ATOM 601 N N . LEU A 1 88 ? -0.970 -7.565 -9.326 1.00 86.00 88 LEU A N 1
ATOM 602 C CA . LEU A 1 88 ? -0.533 -6.512 -10.248 1.00 86.00 88 LEU A CA 1
ATOM 603 C C . LEU A 1 88 ? 0.754 -6.896 -10.985 1.00 86.00 88 LEU A C 1
ATOM 605 O O . LEU A 1 88 ? 0.845 -6.684 -12.192 1.00 86.00 88 LEU A O 1
ATOM 609 N N . ALA A 1 89 ? 1.717 -7.502 -10.287 1.00 88.75 89 ALA A N 1
ATOM 610 C CA . ALA A 1 89 ? 2.940 -8.008 -10.901 1.00 88.75 89 ALA A CA 1
ATOM 611 C C . ALA A 1 89 ? 2.649 -9.116 -11.925 1.00 88.75 89 ALA A C 1
ATOM 613 O O . ALA A 1 89 ? 3.255 -9.122 -12.991 1.00 88.75 89 ALA A O 1
ATOM 614 N N . ALA A 1 90 ? 1.685 -9.998 -11.640 1.00 89.81 90 ALA A N 1
ATOM 615 C CA . ALA A 1 90 ? 1.248 -11.040 -12.565 1.00 89.81 90 ALA A CA 1
ATOM 616 C C . ALA A 1 90 ? 0.591 -10.471 -13.826 1.00 89.81 90 ALA A C 1
ATOM 618 O O . ALA A 1 90 ? 0.881 -10.922 -14.929 1.00 89.81 90 ALA A O 1
ATOM 619 N N . ILE A 1 91 ? -0.277 -9.467 -13.67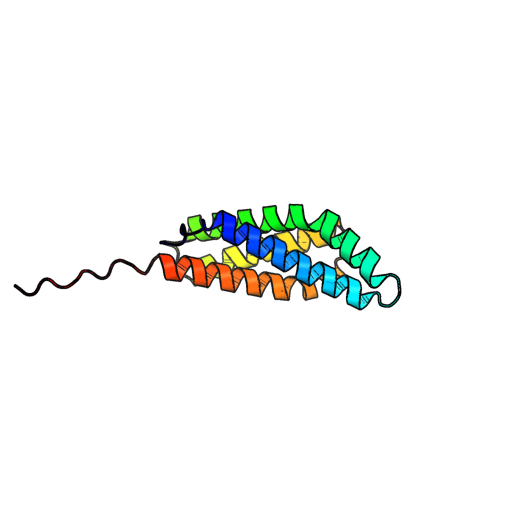2 1.00 86.75 91 ILE A N 1
ATOM 620 C CA . ILE A 1 91 ? -0.945 -8.803 -14.802 1.00 86.75 91 ILE A CA 1
ATOM 621 C C . ILE A 1 91 ? 0.068 -8.047 -15.672 1.00 86.75 91 ILE A C 1
ATOM 623 O O . ILE A 1 91 ? -0.085 -8.003 -16.890 1.00 86.75 91 ILE A O 1
ATOM 627 N N . GLY A 1 92 ? 1.086 -7.447 -15.052 1.00 82.62 92 GLY A N 1
ATOM 628 C CA . GLY A 1 92 ? 2.130 -6.694 -15.743 1.00 82.62 92 GLY A CA 1
ATOM 629 C C . GLY A 1 92 ? 3.294 -7.530 -16.277 1.00 82.62 92 GLY A C 1
ATOM 630 O O . GLY A 1 92 ? 4.174 -6.944 -16.894 1.00 82.62 92 GLY A O 1
ATOM 631 N N . ASP A 1 93 ? 3.320 -8.845 -16.026 1.00 87.62 93 ASP A N 1
ATOM 632 C CA . ASP A 1 93 ? 4.472 -9.729 -16.283 1.00 87.62 93 ASP A CA 1
ATOM 633 C C . ASP A 1 93 ? 5.793 -9.166 -15.711 1.00 87.62 93 ASP A C 1
ATOM 635 O O . ASP A 1 93 ? 6.825 -9.108 -16.369 1.00 87.62 93 ASP A O 1
ATOM 639 N N . MET A 1 94 ? 5.722 -8.672 -14.470 1.00 86.88 94 MET A N 1
ATOM 640 C CA . MET A 1 94 ? 6.779 -7.920 -13.774 1.00 86.88 94 MET A CA 1
ATOM 641 C C . MET A 1 94 ? 7.083 -8.525 -12.393 1.00 86.88 94 MET A C 1
ATOM 643 O O . MET A 1 94 ? 7.235 -7.820 -11.388 1.00 86.88 94 MET A O 1
ATOM 647 N N . PHE A 1 95 ? 7.123 -9.856 -12.303 1.00 90.75 95 PHE A N 1
ATOM 648 C CA . PHE A 1 95 ? 7.325 -10.569 -11.035 1.00 90.75 95 PHE A CA 1
ATOM 649 C C . PHE A 1 95 ? 8.666 -10.259 -10.366 1.00 90.75 95 PHE A C 1
ATOM 651 O O . PHE A 1 95 ? 8.749 -10.254 -9.135 1.00 90.75 95 PHE A O 1
ATOM 658 N N . GLU A 1 96 ? 9.699 -9.937 -11.141 1.00 88.56 96 GLU A N 1
ATOM 659 C CA . GLU A 1 96 ? 11.012 -9.540 -10.636 1.00 88.56 96 GLU A CA 1
ATOM 660 C C . GLU A 1 96 ? 10.953 -8.272 -9.768 1.00 88.56 96 GLU A C 1
ATOM 662 O O . GLU A 1 96 ? 11.753 -8.110 -8.844 1.00 88.56 96 GLU A O 1
ATOM 667 N N . PHE A 1 97 ? 9.959 -7.407 -9.991 1.00 87.12 97 PHE A N 1
ATOM 668 C CA . PHE A 1 97 ? 9.751 -6.192 -9.206 1.00 87.12 97 PHE A CA 1
ATOM 669 C C . PHE A 1 97 ? 8.828 -6.399 -8.003 1.00 87.12 97 PHE A C 1
ATOM 671 O O . PHE A 1 97 ? 8.711 -5.492 -7.174 1.00 87.12 97 PHE A O 1
ATOM 678 N N . ALA A 1 98 ? 8.189 -7.564 -7.856 1.00 89.94 98 ALA A N 1
ATOM 679 C CA . ALA A 1 98 ? 7.210 -7.801 -6.795 1.00 89.94 98 ALA A CA 1
ATOM 680 C C . ALA A 1 98 ? 7.839 -7.705 -5.397 1.00 89.94 98 ALA A C 1
ATOM 682 O O . ALA A 1 98 ? 7.287 -7.053 -4.508 1.00 89.94 98 ALA A O 1
ATOM 683 N N . ALA A 1 99 ? 9.024 -8.294 -5.205 1.00 91.19 99 ALA A N 1
ATOM 684 C CA . ALA A 1 99 ? 9.732 -8.246 -3.926 1.00 91.19 99 ALA A CA 1
ATOM 685 C C . ALA A 1 99 ? 10.120 -6.807 -3.540 1.00 91.19 99 ALA A C 1
ATOM 687 O O . ALA A 1 99 ? 9.872 -6.379 -2.413 1.00 91.19 99 ALA A O 1
ATOM 688 N N . LEU A 1 100 ? 10.655 -6.033 -4.491 1.00 88.81 100 LEU A N 1
ATOM 689 C CA . LEU A 1 100 ? 11.021 -4.628 -4.275 1.00 88.81 100 LEU A CA 1
ATOM 690 C C . LEU A 1 100 ? 9.789 -3.751 -4.017 1.00 88.81 100 LEU A C 1
ATOM 692 O O . LEU A 1 100 ? 9.801 -2.924 -3.108 1.00 88.81 100 LEU A O 1
ATOM 696 N N . SER A 1 101 ? 8.705 -3.977 -4.760 1.00 89.44 10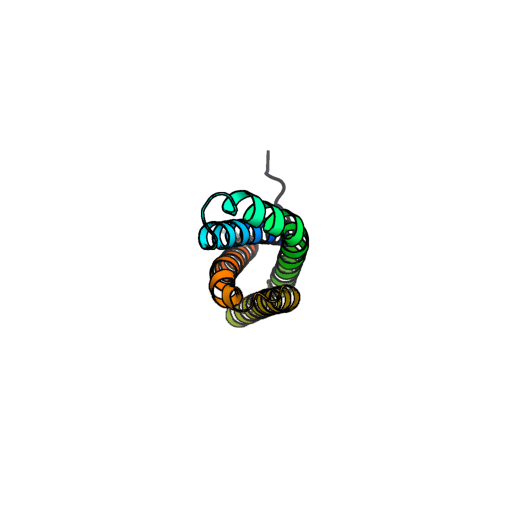1 SER A N 1
ATOM 697 C CA . SER A 1 101 ? 7.441 -3.236 -4.633 1.00 89.44 101 SER A CA 1
ATOM 698 C C . SER A 1 101 ? 6.681 -3.564 -3.345 1.00 89.44 101 SER A C 1
ATOM 700 O O . SER A 1 101 ? 5.876 -2.761 -2.866 1.00 89.44 101 SER A O 1
ATOM 702 N N . SER A 1 102 ? 6.955 -4.721 -2.737 1.00 92.44 102 SER A N 1
ATOM 703 C CA . SER A 1 102 ? 6.355 -5.114 -1.459 1.00 92.44 102 SER A CA 1
ATOM 704 C C . SER A 1 102 ? 6.842 -4.242 -0.299 1.00 92.44 102 SER A C 1
ATOM 706 O O . SER A 1 102 ? 6.082 -3.992 0.631 1.00 92.44 102 SER A O 1
ATOM 708 N N . ILE A 1 103 ? 8.072 -3.716 -0.361 1.00 93.12 103 ILE A N 1
ATOM 709 C CA . ILE A 1 103 ? 8.654 -2.890 0.708 1.00 93.12 103 ILE A CA 1
ATOM 710 C C . ILE A 1 103 ? 7.846 -1.599 0.947 1.00 93.12 103 ILE A C 1
ATOM 712 O O . ILE A 1 103 ? 7.334 -1.434 2.059 1.00 93.12 103 ILE A O 1
ATOM 716 N N . PRO A 1 104 ? 7.677 -0.686 -0.035 1.00 92.00 104 PRO A N 1
ATOM 717 C CA . PRO A 1 104 ? 6.895 0.532 0.180 1.00 92.00 104 PRO A CA 1
ATOM 718 C C . PRO A 1 104 ? 5.419 0.219 0.465 1.00 92.00 104 PRO A C 1
ATOM 720 O O . PRO A 1 104 ? 4.787 0.919 1.257 1.00 92.00 104 PRO A O 1
ATOM 723 N N . THR A 1 105 ? 4.904 -0.894 -0.065 1.00 93.50 105 THR A N 1
ATOM 724 C CA . THR A 1 105 ? 3.546 -1.367 0.221 1.00 93.50 105 THR A CA 1
ATOM 725 C C . THR A 1 105 ? 3.374 -1.715 1.702 1.00 93.50 105 THR A C 1
ATOM 727 O O . THR A 1 105 ? 2.411 -1.285 2.335 1.00 93.50 105 THR A O 1
ATOM 730 N N . PHE A 1 106 ? 4.320 -2.441 2.299 1.00 94.88 106 PHE A N 1
ATOM 731 C CA . PHE A 1 106 ? 4.285 -2.764 3.726 1.00 94.88 106 PHE A CA 1
ATOM 732 C C . PHE A 1 106 ? 4.451 -1.531 4.611 1.00 94.88 106 PHE A C 1
ATOM 734 O O . PHE A 1 106 ? 3.777 -1.420 5.634 1.00 94.88 106 PHE A O 1
ATOM 741 N N . VAL A 1 107 ? 5.287 -0.573 4.204 1.00 94.88 107 VAL A N 1
ATOM 742 C CA . VAL A 1 107 ? 5.402 0.717 4.901 1.00 94.88 107 VAL A CA 1
ATOM 743 C C . VAL A 1 107 ? 4.065 1.463 4.879 1.00 94.88 107 VAL A C 1
ATOM 745 O O . VAL A 1 107 ? 3.626 1.949 5.922 1.00 94.88 107 VAL A O 1
ATOM 748 N N . ALA A 1 108 ? 3.382 1.504 3.732 1.00 92.06 108 ALA A N 1
ATOM 749 C CA . ALA A 1 108 ? 2.057 2.107 3.610 1.00 92.06 108 ALA A CA 1
ATOM 750 C C . ALA A 1 108 ? 1.019 1.401 4.499 1.00 92.06 108 ALA A C 1
ATOM 752 O O . ALA A 1 108 ? 0.243 2.069 5.182 1.00 92.06 108 ALA A O 1
ATOM 753 N N . VAL A 1 109 ? 1.044 0.065 4.560 1.00 94.19 109 VAL A N 1
ATOM 754 C CA . VAL A 1 109 ? 0.172 -0.711 5.455 1.00 94.19 109 VAL A CA 1
ATOM 755 C C . VAL A 1 109 ? 0.435 -0.371 6.921 1.00 94.19 109 VAL A C 1
ATOM 757 O O . VAL A 1 109 ? -0.516 -0.116 7.654 1.00 94.19 109 VAL A O 1
ATOM 760 N N . LEU A 1 110 ? 1.696 -0.325 7.357 1.00 94.38 110 LEU A N 1
ATOM 761 C CA . LEU A 1 110 ? 2.046 0.045 8.734 1.00 94.38 110 LEU A CA 1
ATOM 762 C C . LEU A 1 110 ? 1.624 1.479 9.066 1.00 94.38 110 LEU A C 1
ATOM 764 O O . LEU A 1 110 ? 1.122 1.732 10.161 1.00 94.38 110 LEU A O 1
ATOM 768 N N . ALA A 1 111 ? 1.792 2.411 8.127 1.00 93.00 111 ALA A N 1
ATOM 769 C CA . ALA A 1 111 ? 1.355 3.793 8.295 1.00 93.00 111 ALA A CA 1
ATOM 770 C C . ALA A 1 111 ? -0.172 3.887 8.447 1.00 93.00 111 ALA A C 1
ATOM 772 O O . ALA A 1 111 ? -0.658 4.549 9.365 1.00 93.00 111 ALA A O 1
ATOM 773 N N . LEU A 1 112 ? -0.926 3.185 7.597 1.00 91.19 112 LEU A N 1
ATOM 774 C CA . LEU A 1 112 ? -2.386 3.112 7.663 1.00 91.19 112 LEU A CA 1
ATOM 775 C C . LEU A 1 112 ? -2.871 2.448 8.959 1.00 91.19 112 LEU A C 1
ATOM 777 O O . LEU A 1 112 ? -3.835 2.906 9.575 1.00 91.19 112 LEU A O 1
ATOM 781 N N . GLU A 1 113 ? -2.201 1.377 9.381 1.00 93.00 113 GLU A N 1
ATOM 782 C CA . GLU A 1 113 ? -2.479 0.658 10.623 1.00 93.00 113 GLU A CA 1
ATOM 783 C C . GLU A 1 113 ? -2.334 1.605 11.818 1.00 93.00 113 GLU A C 1
ATOM 785 O O . GLU A 1 113 ? -3.299 1.844 12.550 1.00 93.00 113 GLU A O 1
ATOM 790 N N . ARG A 1 114 ? -1.165 2.234 11.949 1.00 91.06 114 ARG A N 1
ATOM 791 C CA . ARG A 1 114 ? -0.891 3.189 13.020 1.00 91.06 114 ARG A CA 1
ATOM 792 C C . ARG A 1 114 ? -1.909 4.326 13.029 1.00 91.06 114 ARG A C 1
ATOM 794 O O . ARG A 1 114 ? -2.503 4.615 14.065 1.00 91.06 114 ARG A O 1
ATOM 801 N N . TRP A 1 115 ? -2.155 4.925 11.868 1.00 90.06 115 TRP A N 1
ATOM 802 C CA . TRP A 1 115 ? -3.056 6.065 11.744 1.00 90.06 115 TRP A CA 1
ATOM 803 C C . TRP A 1 115 ? -4.506 5.723 12.122 1.00 90.06 115 TRP A C 1
ATOM 805 O O . TRP A 1 115 ? -5.172 6.489 12.819 1.00 90.06 115 TRP A O 1
ATOM 815 N N . THR A 1 116 ? -5.003 4.554 11.707 1.00 88.31 116 THR A N 1
ATOM 816 C CA . THR A 1 116 ? -6.367 4.125 12.056 1.00 88.31 116 THR A CA 1
ATOM 817 C C . THR A 1 116 ? -6.497 3.728 13.531 1.00 88.31 116 THR A C 1
ATOM 819 O O . THR A 1 116 ? -7.587 3.866 14.078 1.00 88.31 116 THR A O 1
ATOM 822 N N . ARG A 1 117 ? -5.418 3.295 14.205 1.00 86.12 117 ARG A N 1
ATOM 823 C CA . ARG A 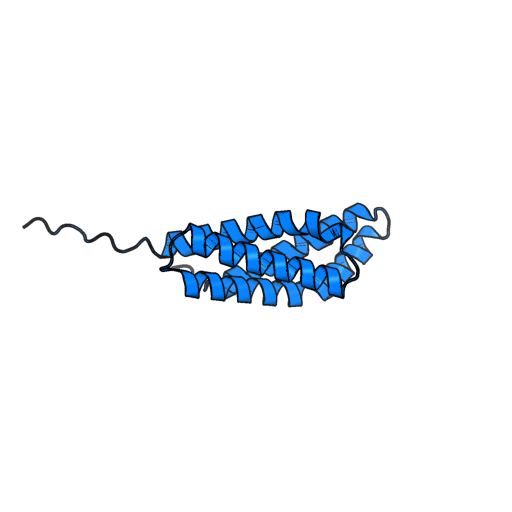1 117 ? -5.433 3.033 15.660 1.00 86.12 117 ARG A CA 1
ATOM 824 C C . ARG A 1 117 ? -5.416 4.299 16.499 1.00 86.12 117 ARG A C 1
ATOM 826 O O . ARG A 1 117 ? -6.183 4.388 17.451 1.00 86.12 117 ARG A O 1
ATOM 833 N N . GLU A 1 118 ? -4.584 5.275 16.140 1.00 83.56 118 GLU A N 1
ATOM 834 C CA . GLU A 1 118 ? -4.487 6.549 16.870 1.00 83.56 118 GLU A CA 1
ATOM 835 C C . GLU A 1 118 ? -5.837 7.298 16.905 1.00 83.56 118 GLU A C 1
ATOM 837 O O . GLU A 1 118 ? -6.107 8.061 17.830 1.00 83.56 118 GLU A O 1
ATOM 842 N N . ARG A 1 119 ? -6.734 7.034 15.942 1.00 72.75 119 ARG A N 1
ATOM 843 C CA . ARG A 1 119 ? -8.112 7.550 15.945 1.00 72.75 119 ARG A CA 1
ATOM 844 C C . ARG A 1 119 ? -9.064 6.868 16.930 1.00 72.75 119 ARG A C 1
ATOM 846 O O . ARG A 1 119 ? -10.021 7.511 17.355 1.00 72.75 119 ARG A O 1
ATOM 853 N N . ASP A 1 120 ? -8.834 5.606 17.282 1.00 64.81 120 ASP A N 1
ATOM 854 C CA . ASP A 1 120 ? -9.719 4.847 18.177 1.00 64.81 120 ASP A CA 1
ATOM 855 C C . ASP A 1 120 ? -9.423 5.122 19.673 1.00 64.81 120 ASP A C 1
ATOM 857 O O . ASP A 1 120 ? -10.262 4.832 20.524 1.00 64.81 120 ASP A O 1
ATOM 861 N N . GLU A 1 121 ? -8.283 5.734 20.027 1.00 57.97 121 GLU A N 1
ATOM 862 C CA . GLU A 1 121 ? -7.866 5.949 21.430 1.00 57.97 121 GLU A CA 1
ATOM 863 C C . GLU A 1 121 ? -8.577 7.108 22.175 1.00 57.97 121 GLU A C 1
ATOM 865 O O . GLU A 1 121 ? -8.251 7.401 23.326 1.00 57.97 121 GLU A O 1
ATOM 870 N N . VAL A 1 122 ? -9.608 7.745 21.605 1.00 53.97 122 VAL A N 1
ATOM 871 C CA . VAL A 1 122 ? -10.317 8.867 22.260 1.00 53.97 122 VAL A CA 1
ATOM 872 C C . VAL A 1 122 ? -11.625 8.430 22.930 1.00 53.97 122 VAL A C 1
ATOM 874 O O . VAL A 1 122 ? -12.697 8.823 22.488 1.00 53.97 122 VAL A O 1
ATOM 877 N N . ILE A 1 123 ? -11.552 7.681 24.040 1.00 55.34 123 ILE A N 1
ATOM 878 C CA . ILE A 1 123 ? -12.515 7.794 25.161 1.00 55.34 123 ILE A CA 1
ATOM 879 C C . ILE A 1 123 ? -11.773 7.481 26.471 1.00 55.34 123 ILE A C 1
ATOM 881 O O . ILE A 1 123 ? -11.845 6.372 26.994 1.00 55.34 123 ILE A O 1
ATOM 885 N N . VAL A 1 124 ? -11.065 8.463 27.034 1.00 55.28 124 VAL A N 1
ATOM 886 C CA . VAL A 1 124 ? -10.670 8.392 28.448 1.00 55.28 124 VAL A CA 1
ATOM 887 C C . VAL A 1 124 ? -11.883 8.857 29.258 1.00 55.28 124 VAL A C 1
ATOM 889 O O . VAL A 1 124 ? -12.268 10.023 29.124 1.00 55.28 124 VAL A O 1
ATOM 892 N N . PRO A 1 125 ? -12.542 8.005 30.066 1.00 56.31 125 PRO A N 1
ATOM 893 C CA . PRO A 1 125 ? -13.543 8.491 30.999 1.00 56.31 125 PRO A CA 1
ATOM 894 C C . PRO A 1 125 ? -12.817 9.396 31.992 1.00 56.31 125 PRO A C 1
ATOM 896 O O . PRO A 1 125 ? -12.068 8.920 32.842 1.00 56.31 125 PRO A O 1
ATOM 899 N N . LEU A 1 126 ? -13.001 10.713 31.858 1.00 62.16 126 LEU A N 1
ATOM 900 C CA . LEU A 1 126 ? -12.583 11.666 32.878 1.00 62.16 126 LEU A CA 1
ATOM 901 C C . LEU A 1 126 ? -13.224 11.208 34.187 1.00 62.16 126 LEU A C 1
ATOM 903 O O . LEU A 1 126 ? -14.448 11.269 34.334 1.00 62.16 126 LEU A O 1
ATOM 907 N N . ALA A 1 127 ? -12.406 10.689 35.101 1.00 62.69 127 ALA A N 1
ATOM 908 C CA . ALA A 1 127 ? -12.845 10.322 36.432 1.00 62.69 127 ALA A CA 1
ATOM 909 C C . ALA A 1 127 ? -13.485 11.567 37.057 1.00 62.69 127 ALA A C 1
ATOM 911 O O . ALA A 1 127 ? -12.802 12.548 37.349 1.00 62.69 127 ALA A O 1
ATOM 912 N N . ARG A 1 128 ? -14.816 11.566 37.198 1.00 57.38 128 ARG A N 1
ATOM 913 C CA . ARG A 1 128 ? -15.509 12.613 37.947 1.00 57.38 128 ARG A CA 1
ATOM 914 C C . ARG A 1 128 ? -15.141 12.416 39.409 1.00 57.38 128 ARG A C 1
ATOM 916 O O . ARG A 1 128 ? -15.666 11.512 40.054 1.00 57.38 128 ARG A O 1
ATOM 923 N N . VAL A 1 129 ? -14.231 13.248 39.900 1.00 59.59 129 VAL A N 1
ATOM 924 C CA . VAL A 1 129 ? -14.011 13.424 41.334 1.00 59.59 129 VAL A CA 1
ATOM 925 C C . VAL A 1 129 ? -15.330 13.954 41.904 1.00 59.59 129 VAL A C 1
ATOM 927 O O . VAL A 1 129 ? -15.812 15.000 41.465 1.00 59.59 129 VAL A O 1
ATOM 930 N N . ARG A 1 130 ? -15.966 13.159 42.767 1.00 57.62 130 ARG A N 1
ATOM 931 C CA . ARG A 1 130 ? -17.105 13.572 43.593 1.00 57.62 130 ARG A CA 1
ATOM 932 C C . ARG A 1 130 ? -16.591 14.124 44.908 1.00 57.62 130 ARG A C 1
ATOM 934 O O . ARG A 1 130 ? -15.599 13.551 45.408 1.00 57.62 130 ARG A O 1
#

=== Feature glossary ===
Key to the feature types in this record:

pLDDT. pLDDT is the predicted lDDT-Cα score: AlphaFold's confidence that the local environment of each residue (all inter-atomic distances within 15 Å) is correctly placed. It is a per-residue number between 0 and 100, with higher meaning more reliable.

Radius of gyration, Cα contacts, bounding box. The geometric summary reports three shape descriptors. Rg (radius of gyration) measures how spread out the Cα atoms are about their centre of mass; compact globular proteins have small Rg, elongated or unfolded ones large. Cα contacts (<8 Å, |i−j|>4) count long-range residue pairs in spatial proximity — high for tightly packed folds, near zero for rods or random coil. The bounding-box extents give the protein's footprint along x, y, z in Å.

Backbone torsions (φ/ψ). Backbone dihedral angles. Every residue except chain termini has a φ (preceding-C → N → Cα → C) and a ψ (N → Cα → C → next-N). They are reported in degrees following the IUPAC sign convention. Secondary structure is essentially a statement about which (φ, ψ) basin each residue occupies.

Contact-map, Ramachandran, and PAE plots. Plot images: a contact map (which residues are close in 3D, as an N×N binary image), a Ramachandran scatter (backbone torsion angles, revealing secondary-structure composition at a glance), and — for AlphaFold structures — a PAE heatmap (pairwise prediction confidence).

Predicted aligned error. Predicted Aligned Error (PAE) is an AlphaFold confidence matrix: entry (i, j) is the expected error in the position of residue j, in ångströms, when the prediction is superimposed on the true structure at residue i. Low PAE within a block of residues means that block is internally rigid and well-predicted; high PAE between two blocks means their relative placement is uncertain even if each block individually is confident.

Secondary structure (3-state, P-SEA). Three-state secondary structure (P-SEA) collapses the eight DSSP classes into helix (a), strand (b), and coil (c). P-SEA assigns these from Cα geometry alone — distances and angles — without requiring backbone oxygens, so it works on any Cα trace.

Solvent-accessible surface area. Solvent-accessible surface area (SASA) is the area in Å² traced out by the centre of a 1.4 Å probe sphere (a water molecule) rolled over the protein's van der Waals surface (Shrake–Rupley / Lee–Richards construction). Buried residues have near-zero SASA; fully exposed residues can exceed 200 Å². The total SASA scales roughly with the number of surface residues.

Foldseek 3Di. The Foldseek 3Di string encodes local tertiary geometry as a 20-letter alphabet — one character per residue — derived from the relative positions of nearby Cα atoms. Unlike the amino-acid sequence, 3Di is a direct function of the 3D structure, so two proteins with the same fold have similar 3Di strings even at low sequence identity.

B-factor. For experimental (PDB) structures, the B-factor (temperature factor) quantifies the positional spread of each atom in the crystal — a combination of thermal vibration and static disorder — in units of Å². High B-factors mark flexible loops or poorly resolved regions; low B-factors mark the rigid, well-ordered core.

mmCIF coordinates. The mmCIF block holds the 3D Cartesian coordinates of each backbone atom (N, Cα, C, O) in ångströms. mmCIF is the PDB's canonical archive format — a tagged-loop text representation of the atomic model.

InterPro / GO / CATH / organism. Functional annotations link the protein to curated databases. InterPro entries identify conserved domains and families by matching the sequence against member-database signatures (Pfam, PROSITE, CDD, …). Gene Ontology (GO) terms describe molecular function, biological process, and cellular component in a controlled vocabulary. CATH places the structure in a hierarchical fold classification (Class/Architecture/Topology/Homologous-superfamily). The organism is the source species.

Rendered structure images. Structure images are PyMOL renders from six orthogonal camera directions. Cartoon representation draws helices as coils and strands as arrows; sticks shows the backbone as bonds; surface shows the solvent-excluded envelope. Rainbow coloring maps sequence position to hue (blue→red, N→C); chain coloring assigns a distinct color per polypeptide.

Sequence. This is the polypeptide sequence — one letter per residue, N-terminus first. Length ranges from a few dozen residues for small domains to over a thousand for large multi-domain proteins.

Secondary structure (8-state, DSSP). The SS8 string is DSSP's per-residue secondary-structure call. α-helix (H) means an i→i+4 H-bond ladder; β-strand (E) means the residue participates in a β-sheet; 3₁₀ (G) and π (I) are tighter and wider helices; T/S are turns/bends; '-' is loop.

Nearest PDB structures. Structural nearest neighbors (via Foldseek easy-search vs the PDB). Reported per hit: target PDB id, E-value, and alignment TM-score. A TM-score above ~0.5 is the conventional threshold for 'same fold'.